Protein AF-A0AA41YZH2-F1 (afdb_monomer_lite)

Secondary structure (DSSP, 8-state):
-----PPPEEEEEETTEEEEE---S-S---TTHHHHHHHHHHHH-HHHHHHTT--

Organism: NCBI:txid2949735

Sequence (55 aa):
MVDTTVPRFDFPAVGRKKITAAFDGGRLTSDGGVMLLGVAEKRLGIADHLARLIP

InterPro domains:
  IPR025668 Transposase DDE domain [PF13701] (11-54)

Foldseek 3Di:
DDPPDFDKDWDDADVPHTDIDRPPPPDDDDPVVVRVVVVCCVVPVVVVVVVVVDD

pLDDT: mean 87.87, std 6.91, range [65.31, 96.62]

Radius of gyration: 14.72 Å; chains: 1; bounding box: 29×35×41 Å

Structure (mmCIF, N/CA/C/O backbone):
data_AF-A0AA41YZH2-F1
#
_entry.id   AF-A0AA41YZH2-F1
#
loop_
_atom_site.group_PDB
_atom_site.id
_atom_site.type_symbol
_atom_site.label_atom_id
_atom_site.label_alt_id
_atom_site.label_comp_id
_atom_site.label_asym_id
_atom_site.label_entity_id
_atom_site.label_seq_id
_atom_site.pdbx_PDB_ins_code
_atom_site.Cartn_x
_atom_site.Cartn_y
_atom_site.Cartn_z
_atom_site.occupancy
_atom_site.B_iso_or_equiv
_atom_site.auth_seq_id
_atom_site.auth_comp_id
_atom_site.auth_asym_id
_atom_site.auth_atom_id
_atom_site.pdbx_PDB_model_num
ATOM 1 N N . MET A 1 1 ? 14.732 -24.039 -12.444 1.00 65.31 1 MET A N 1
ATOM 2 C CA . MET A 1 1 ? 14.907 -22.654 -12.928 1.00 65.31 1 MET A CA 1
ATOM 3 C C . MET A 1 1 ? 13.790 -21.838 -12.300 1.00 65.31 1 MET A C 1
ATOM 5 O O . MET A 1 1 ? 12.643 -22.205 -12.508 1.00 65.31 1 MET A O 1
ATOM 9 N N . VAL A 1 2 ? 14.105 -20.883 -11.422 1.00 75.88 2 VAL A N 1
ATOM 10 C CA . VAL A 1 2 ? 13.087 -20.113 -10.681 1.00 75.88 2 VAL A CA 1
ATOM 11 C C . VAL A 1 2 ? 12.510 -19.054 -11.619 1.00 75.88 2 VAL A C 1
ATOM 13 O O . VAL A 1 2 ? 13.275 -18.402 -12.325 1.00 75.88 2 VAL A O 1
ATOM 16 N N . ASP A 1 3 ? 11.186 -18.923 -11.661 1.00 73.38 3 ASP A N 1
ATOM 17 C CA . ASP A 1 3 ? 10.524 -17.846 -12.396 1.00 73.38 3 ASP A CA 1
ATOM 18 C C . ASP A 1 3 ? 10.760 -16.522 -11.657 1.00 73.38 3 ASP A C 1
ATOM 20 O O . ASP A 1 3 ? 10.305 -16.340 -10.528 1.00 73.38 3 ASP A O 1
ATOM 24 N N . THR A 1 4 ? 11.522 -15.622 -12.279 1.00 72.56 4 THR A N 1
ATOM 25 C CA . THR A 1 4 ? 11.851 -14.293 -11.739 1.00 72.56 4 THR A CA 1
ATOM 26 C C . THR A 1 4 ? 10.872 -13.218 -12.224 1.00 72.56 4 THR A C 1
ATOM 28 O O . THR A 1 4 ? 11.161 -12.026 -12.114 1.00 72.56 4 THR A O 1
ATOM 31 N N . THR A 1 5 ? 9.735 -13.596 -12.814 1.00 77.62 5 THR A N 1
ATOM 32 C CA . THR A 1 5 ? 8.765 -12.628 -13.329 1.00 77.62 5 THR A CA 1
ATOM 33 C C . THR A 1 5 ? 8.127 -11.862 -12.180 1.00 77.62 5 THR A C 1
ATOM 35 O O . THR A 1 5 ? 7.348 -12.395 -11.392 1.00 77.62 5 THR A O 1
ATOM 38 N N . VAL A 1 6 ? 8.451 -10.575 -12.096 1.00 72.50 6 VAL A N 1
ATOM 39 C CA . VAL A 1 6 ? 7.901 -9.683 -11.082 1.00 72.50 6 VAL A CA 1
ATOM 40 C C . VAL A 1 6 ? 6.477 -9.264 -11.467 1.00 72.50 6 VAL A C 1
ATOM 42 O O . VAL A 1 6 ? 6.274 -8.748 -12.575 1.00 72.50 6 VAL A O 1
ATOM 45 N N . PRO A 1 7 ? 5.486 -9.414 -10.567 1.00 78.50 7 PRO A N 1
ATOM 46 C CA . PRO A 1 7 ? 4.138 -8.909 -10.790 1.00 78.50 7 PRO A CA 1
ATOM 47 C C . PRO A 1 7 ? 4.142 -7.393 -11.010 1.00 78.50 7 PRO A C 1
ATOM 49 O O . PRO A 1 7 ? 4.627 -6.628 -10.179 1.00 78.50 7 PRO A O 1
ATOM 52 N N . ARG A 1 8 ? 3.564 -6.940 -12.126 1.00 85.00 8 ARG A N 1
ATOM 53 C CA . ARG A 1 8 ? 3.331 -5.514 -12.381 1.00 85.00 8 ARG A CA 1
ATOM 54 C C . ARG A 1 8 ? 1.906 -5.143 -12.010 1.00 85.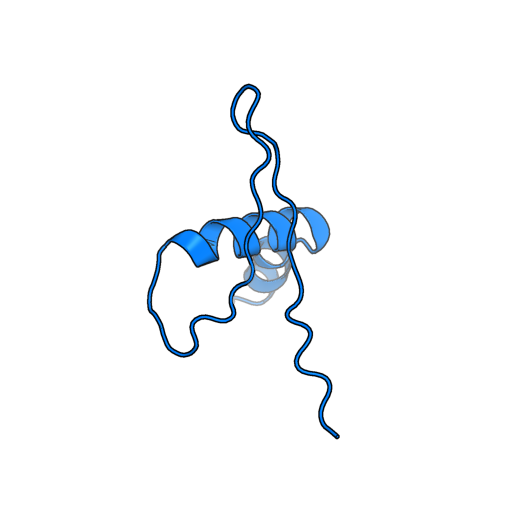00 8 ARG A C 1
ATOM 56 O O . ARG A 1 8 ? 0.955 -5.789 -12.442 1.00 85.00 8 ARG A O 1
ATOM 63 N N . PHE A 1 9 ? 1.772 -4.066 -11.251 1.00 87.25 9 PHE A N 1
ATOM 64 C CA . PHE A 1 9 ? 0.496 -3.512 -10.826 1.00 87.25 9 PHE A CA 1
ATOM 65 C C . PHE A 1 9 ? 0.191 -2.261 -11.638 1.00 87.25 9 PHE A C 1
ATOM 67 O O . PHE A 1 9 ? 0.965 -1.302 -11.616 1.00 87.25 9 PHE A O 1
ATOM 74 N N . ASP A 1 10 ? -0.936 -2.279 -12.344 1.00 89.81 10 ASP A N 1
ATOM 75 C CA . ASP A 1 10 ? -1.453 -1.116 -13.056 1.00 89.81 10 ASP A CA 1
ATOM 76 C C . ASP A 1 10 ? -2.242 -0.220 -12.089 1.00 89.81 10 ASP A C 1
ATOM 78 O O . ASP A 1 10 ? -3.111 -0.686 -11.348 1.00 89.81 10 ASP A O 1
ATOM 82 N N . PHE A 1 11 ? -1.960 1.080 -12.131 1.00 89.38 11 PHE A N 1
ATOM 83 C CA . PHE A 1 11 ? -2.688 2.105 -11.385 1.00 89.38 11 PHE A CA 1
ATOM 84 C C . PHE A 1 11 ? -3.480 3.000 -12.341 1.00 89.38 11 PHE A C 1
ATOM 86 O O . PHE A 1 11 ? -3.169 3.057 -13.538 1.00 89.38 11 PHE A O 1
ATOM 93 N N . PRO A 1 12 ? -4.491 3.734 -11.837 1.00 89.69 12 PRO A N 1
ATOM 94 C CA . PRO A 1 12 ? -5.138 4.778 -12.617 1.00 89.69 12 PRO A CA 1
ATOM 95 C C . PRO A 1 12 ? -4.106 5.726 -13.235 1.00 89.69 12 PRO A C 1
ATOM 97 O O . PRO A 1 12 ? -3.122 6.104 -12.595 1.00 89.69 12 PRO A O 1
ATOM 100 N N . ALA A 1 13 ? -4.332 6.098 -14.492 1.00 92.88 13 ALA A N 1
ATOM 101 C CA . ALA A 1 13 ? -3.460 7.031 -15.186 1.00 92.88 13 ALA A CA 1
ATOM 102 C C . ALA A 1 13 ? -3.472 8.405 -14.499 1.00 92.88 13 ALA A C 1
ATOM 104 O O . ALA A 1 13 ? -4.509 8.873 -14.028 1.00 92.88 13 ALA A O 1
ATOM 105 N N . VAL A 1 14 ? -2.321 9.078 -14.505 1.00 92.56 14 VAL A N 1
ATOM 106 C CA . VAL A 1 14 ? -2.208 10.478 -14.079 1.00 92.56 14 VAL A CA 1
ATOM 107 C C . VAL A 1 14 ? -2.131 11.335 -15.338 1.00 92.56 14 VAL A C 1
ATOM 109 O O . VAL A 1 14 ? -1.146 11.304 -16.083 1.00 92.56 14 VAL A O 1
ATOM 112 N N . GLY A 1 15 ? -3.216 12.053 -15.632 1.00 95.25 15 GLY A N 1
ATOM 113 C CA . GLY A 1 15 ? -3.393 12.718 -16.922 1.00 95.25 15 GLY A CA 1
ATOM 114 C C . GLY A 1 15 ? -3.368 11.702 -18.070 1.00 95.25 15 GLY A C 1
ATOM 115 O O . GLY A 1 15 ? -4.190 10.794 -18.118 1.00 95.25 15 GLY A O 1
ATOM 116 N N . ARG A 1 16 ? -2.406 11.837 -18.992 1.00 95.31 16 ARG A N 1
ATOM 117 C CA . ARG A 1 16 ? -2.215 10.917 -20.134 1.00 95.31 16 ARG A CA 1
ATOM 118 C C . ARG A 1 16 ? -1.102 9.880 -19.914 1.00 95.31 16 ARG A C 1
ATOM 120 O O . ARG A 1 16 ? -0.652 9.261 -20.873 1.00 95.31 16 ARG A O 1
ATOM 127 N N . LYS A 1 17 ? -0.603 9.720 -18.682 1.00 95.81 17 LYS A N 1
ATOM 128 C CA . LYS A 1 17 ? 0.522 8.824 -18.366 1.00 95.81 17 LYS A CA 1
ATOM 129 C C . LYS A 1 17 ? 0.036 7.563 -17.657 1.00 95.81 17 LYS A C 1
ATOM 131 O O . LYS A 1 17 ? -0.579 7.653 -16.595 1.00 95.81 17 LYS A O 1
ATOM 136 N N . LYS A 1 18 ? 0.353 6.394 -18.227 1.00 93.44 18 LYS A N 1
ATOM 137 C CA . LYS A 1 18 ? 0.152 5.097 -17.567 1.00 93.44 18 LYS A CA 1
ATOM 138 C C . LYS A 1 18 ? 1.131 4.972 -16.400 1.00 93.44 18 LYS A C 1
ATOM 140 O O . LYS A 1 18 ? 2.316 5.251 -16.568 1.00 93.44 18 LYS A O 1
ATOM 145 N N . ILE A 1 19 ? 0.628 4.541 -15.247 1.00 90.88 19 ILE A N 1
ATOM 146 C CA . ILE A 1 19 ? 1.425 4.316 -14.042 1.00 90.88 19 ILE A CA 1
ATOM 147 C C . ILE A 1 19 ? 1.423 2.823 -13.727 1.00 90.88 19 ILE A C 1
ATOM 149 O O . ILE A 1 19 ? 0.363 2.202 -13.647 1.00 90.88 19 ILE A O 1
ATOM 153 N N . THR A 1 20 ? 2.616 2.260 -13.551 1.00 90.19 20 THR A N 1
ATOM 154 C CA . THR A 1 20 ? 2.823 0.854 -13.188 1.00 90.19 20 THR A CA 1
ATOM 155 C C . THR A 1 20 ? 3.854 0.749 -12.075 1.00 90.19 20 THR A C 1
ATOM 157 O O . THR A 1 20 ? 4.831 1.497 -12.102 1.00 90.19 20 THR A O 1
ATOM 160 N N . ALA A 1 21 ? 3.697 -0.201 -11.156 1.00 88.75 21 ALA A N 1
ATOM 161 C CA . ALA A 1 21 ? 4.719 -0.513 -10.153 1.00 88.75 21 ALA A CA 1
ATOM 162 C C . ALA A 1 21 ? 5.046 -2.008 -10.134 1.00 88.75 21 ALA A C 1
ATOM 164 O O . ALA A 1 21 ? 4.178 -2.836 -10.399 1.00 88.75 21 ALA A O 1
ATOM 165 N N . ALA A 1 22 ? 6.299 -2.332 -9.822 1.00 87.44 22 ALA A N 1
ATOM 166 C CA . ALA A 1 22 ? 6.810 -3.702 -9.780 1.00 87.44 22 ALA A CA 1
ATOM 167 C C . ALA A 1 22 ? 7.041 -4.213 -8.339 1.00 87.44 22 ALA A C 1
ATOM 169 O O . ALA A 1 22 ? 6.977 -5.409 -8.102 1.00 87.44 22 ALA A O 1
ATOM 170 N N . PHE A 1 23 ? 7.236 -3.319 -7.356 1.00 83.88 23 PHE A N 1
ATOM 171 C CA . PHE A 1 23 ? 7.479 -3.664 -5.940 1.00 83.88 23 PHE A CA 1
ATOM 172 C C . PHE A 1 23 ? 8.547 -4.764 -5.720 1.00 83.88 23 PHE A C 1
ATOM 174 O O . PHE A 1 23 ? 8.473 -5.538 -4.772 1.00 83.88 23 PHE A O 1
ATOM 181 N N . ASP A 1 24 ? 9.568 -4.802 -6.576 1.00 84.56 24 ASP A N 1
ATOM 182 C CA . ASP A 1 24 ? 10.673 -5.774 -6.607 1.00 84.56 24 ASP A CA 1
ATOM 183 C C . ASP A 1 24 ? 12.006 -5.237 -6.085 1.00 84.56 24 ASP A C 1
ATOM 185 O O . ASP A 1 24 ? 13.002 -5.956 -6.070 1.00 84.56 24 ASP A O 1
ATOM 189 N N . GLY A 1 25 ? 12.045 -3.995 -5.604 1.00 81.94 25 GLY A N 1
ATOM 190 C CA . GLY A 1 25 ? 13.269 -3.367 -5.095 1.00 81.94 25 GLY A CA 1
ATOM 191 C C . GLY A 1 25 ? 13.851 -4.005 -3.822 1.00 81.94 25 GLY A C 1
ATOM 192 O O . GLY A 1 25 ? 14.840 -3.511 -3.286 1.00 81.94 25 GLY A O 1
ATOM 193 N N . GLY A 1 26 ? 13.252 -5.080 -3.306 1.00 84.44 26 GLY A N 1
ATOM 194 C CA . GLY A 1 26 ? 13.656 -5.724 -2.061 1.00 84.44 26 GLY A CA 1
ATOM 195 C C . GLY A 1 26 ? 13.221 -4.930 -0.828 1.00 84.44 26 GLY A C 1
ATOM 196 O O . GLY A 1 26 ? 12.125 -4.371 -0.780 1.00 84.44 26 GLY A O 1
ATOM 197 N N . ARG A 1 27 ? 14.067 -4.904 0.209 1.00 85.06 27 ARG A N 1
ATOM 198 C CA . ARG A 1 27 ? 13.747 -4.262 1.492 1.00 85.06 27 ARG A CA 1
ATOM 199 C C . ARG A 1 27 ? 14.005 -2.756 1.431 1.00 85.06 27 ARG A C 1
ATOM 201 O O . ARG A 1 27 ? 15.040 -2.274 1.880 1.00 85.06 27 ARG A O 1
ATOM 208 N N . LEU A 1 28 ? 13.038 -2.034 0.881 1.00 82.12 28 LEU A N 1
ATOM 209 C CA . LEU A 1 28 ? 13.009 -0.575 0.801 1.00 82.12 28 LEU A CA 1
ATOM 210 C C . LEU A 1 28 ? 11.796 -0.030 1.556 1.00 82.12 28 LEU A C 1
ATOM 212 O O . LEU A 1 28 ? 10.700 -0.580 1.463 1.00 82.12 28 LEU A O 1
ATOM 216 N N . THR A 1 29 ? 11.986 1.084 2.262 1.00 81.69 29 THR A N 1
ATOM 217 C CA . THR A 1 29 ? 10.881 1.854 2.844 1.00 81.69 29 THR A CA 1
ATOM 218 C C . THR A 1 29 ? 10.540 2.988 1.888 1.00 81.69 29 THR A C 1
ATOM 220 O O . THR A 1 29 ? 11.365 3.865 1.642 1.00 81.69 29 THR A O 1
ATOM 223 N N . SER A 1 30 ? 9.339 2.954 1.318 1.00 83.81 30 SER A N 1
ATOM 224 C CA . SER A 1 30 ? 8.832 3.979 0.407 1.00 83.81 30 SER A CA 1
ATOM 225 C C . SER A 1 30 ? 7.342 4.181 0.638 1.00 83.81 30 SER A C 1
ATOM 227 O O . SER A 1 30 ? 6.595 3.204 0.729 1.00 83.81 30 SER A O 1
ATOM 229 N N . ASP A 1 31 ? 6.896 5.438 0.624 1.00 87.50 31 ASP A N 1
ATOM 230 C CA . ASP A 1 31 ? 5.469 5.772 0.662 1.00 87.50 31 ASP A CA 1
ATOM 231 C C . ASP A 1 31 ? 4.719 5.240 -0.567 1.00 87.50 31 ASP A C 1
ATOM 233 O O . ASP A 1 31 ? 3.504 5.106 -0.530 1.00 87.50 31 ASP A O 1
ATOM 237 N N . GLY A 1 32 ? 5.408 4.839 -1.644 1.00 85.19 32 GLY A N 1
ATOM 238 C CA . GLY A 1 32 ? 4.773 4.219 -2.813 1.00 85.19 32 GLY A CA 1
ATOM 239 C C . GLY A 1 32 ? 3.952 2.963 -2.482 1.00 85.19 32 GLY A C 1
ATOM 240 O O . GLY A 1 32 ? 2.985 2.657 -3.183 1.00 85.19 32 GLY A O 1
ATOM 241 N N . GLY A 1 33 ? 4.267 2.271 -1.379 1.00 86.06 33 GLY A N 1
ATOM 242 C CA . GLY A 1 33 ? 3.475 1.143 -0.876 1.00 86.06 33 GLY A CA 1
ATOM 243 C C . GLY A 1 33 ? 2.027 1.513 -0.533 1.00 86.06 33 GLY A C 1
ATOM 244 O O . GLY A 1 33 ? 1.130 0.683 -0.702 1.00 86.06 33 GLY A O 1
ATOM 245 N N . VAL A 1 34 ? 1.761 2.769 -0.148 1.00 88.88 34 VAL A N 1
ATOM 246 C CA . VAL A 1 34 ? 0.402 3.223 0.191 1.00 88.88 34 VAL A CA 1
ATOM 247 C C . VAL A 1 34 ? -0.529 3.215 -1.023 1.00 88.88 34 VAL A C 1
ATOM 249 O O . VAL A 1 34 ? -1.730 3.010 -0.870 1.00 88.88 34 VAL A O 1
ATOM 252 N N . MET A 1 35 ? 0.005 3.364 -2.244 1.00 89.50 35 MET A N 1
ATOM 253 C CA . MET A 1 35 ? -0.798 3.271 -3.468 1.00 89.50 35 MET A CA 1
ATOM 254 C C . MET A 1 35 ? -1.322 1.850 -3.683 1.00 89.50 35 MET A C 1
ATOM 256 O O . MET A 1 35 ? -2.504 1.673 -3.983 1.00 89.50 35 MET A O 1
ATOM 260 N N . LEU A 1 36 ? -0.467 0.835 -3.505 1.00 89.31 36 LEU A N 1
ATOM 261 C CA . LEU A 1 36 ? -0.877 -0.570 -3.590 1.00 89.31 36 LEU A CA 1
ATOM 262 C C . LEU A 1 36 ? -1.885 -0.909 -2.492 1.00 89.31 36 LEU A C 1
ATOM 264 O O . LEU A 1 36 ? -2.909 -1.527 -2.782 1.00 89.31 36 LEU A O 1
ATOM 268 N N . LEU A 1 37 ? -1.630 -0.445 -1.264 1.00 90.12 37 LEU A N 1
ATOM 269 C CA . LEU A 1 37 ? -2.549 -0.624 -0.143 1.00 90.12 37 LEU A CA 1
ATOM 270 C C . LEU A 1 37 ? -3.920 -0.002 -0.437 1.00 90.12 37 LEU A C 1
ATOM 272 O O . LEU A 1 37 ? -4.934 -0.649 -0.215 1.00 90.12 37 LEU A O 1
ATOM 276 N N . GLY A 1 38 ? -3.969 1.198 -1.020 1.00 91.25 38 GLY A N 1
ATOM 277 C CA . GLY A 1 38 ? -5.226 1.839 -1.411 1.00 91.25 38 GLY A CA 1
ATOM 278 C C . GLY A 1 38 ? -6.004 1.076 -2.493 1.00 91.25 38 GLY A C 1
ATOM 279 O O . GLY A 1 38 ? -7.234 1.064 -2.476 1.00 91.25 38 GLY A O 1
ATOM 280 N N . VAL A 1 39 ? -5.319 0.414 -3.435 1.00 90.00 39 VAL A N 1
ATOM 281 C CA . VAL A 1 39 ? -5.975 -0.462 -4.428 1.00 90.00 39 VAL A CA 1
ATOM 282 C C . VAL A 1 39 ? -6.502 -1.737 -3.773 1.00 90.00 39 VAL A C 1
ATOM 284 O O . VAL A 1 39 ? -7.620 -2.155 -4.078 1.00 90.00 39 VAL A O 1
ATOM 287 N N . ALA A 1 40 ? -5.717 -2.347 -2.883 1.00 90.50 40 ALA A N 1
ATOM 288 C CA . ALA A 1 40 ? -6.138 -3.519 -2.126 1.00 90.50 40 ALA A CA 1
ATOM 289 C C . ALA A 1 40 ? -7.357 -3.197 -1.254 1.00 90.50 40 ALA A C 1
ATOM 291 O O . ALA A 1 40 ? -8.340 -3.931 -1.300 1.00 90.50 40 ALA A O 1
ATOM 292 N N . GLU A 1 41 ? -7.340 -2.058 -0.562 1.00 93.50 41 GLU A N 1
ATOM 293 C CA . GLU A 1 41 ? -8.441 -1.591 0.275 1.00 93.50 41 GLU A CA 1
ATOM 294 C C . GLU A 1 41 ? -9.743 -1.470 -0.515 1.00 93.50 41 GLU A C 1
ATOM 296 O O . GLU A 1 41 ? -10.746 -2.070 -0.149 1.00 93.50 41 GLU A O 1
ATOM 301 N N . LYS A 1 42 ? -9.723 -0.804 -1.674 1.00 90.81 42 LYS A N 1
ATOM 302 C CA . LYS A 1 42 ? -10.922 -0.665 -2.521 1.00 90.81 42 LYS A CA 1
ATOM 303 C C . LYS A 1 42 ? -11.506 -1.996 -2.998 1.00 90.81 42 LYS A C 1
ATOM 305 O O . LYS A 1 42 ? -12.677 -2.042 -3.361 1.00 90.81 42 LYS A O 1
ATOM 310 N N . ARG A 1 43 ? -10.689 -3.049 -3.081 1.00 91.06 43 ARG A N 1
ATOM 311 C CA . ARG A 1 43 ? -11.114 -4.378 -3.543 1.00 91.06 43 ARG A CA 1
ATOM 312 C C . ARG A 1 43 ? -11.556 -5.286 -2.404 1.00 91.06 43 ARG A C 1
ATOM 314 O O . ARG A 1 43 ? -12.428 -6.118 -2.617 1.00 91.06 43 ARG A O 1
ATOM 321 N N . LEU A 1 44 ? -10.911 -5.170 -1.249 1.00 94.31 44 LEU A N 1
ATOM 322 C CA . LEU A 1 44 ? -11.002 -6.149 -0.170 1.00 94.31 44 LEU A CA 1
ATOM 323 C C . LEU A 1 44 ? -11.658 -5.587 1.099 1.00 94.31 44 LEU A C 1
ATOM 325 O O . LEU A 1 44 ?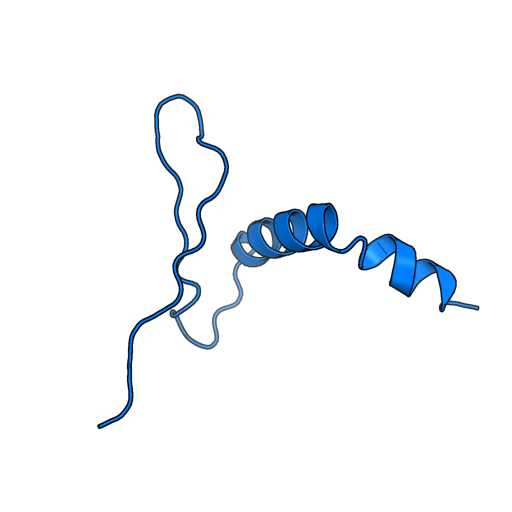 -12.092 -6.378 1.929 1.00 94.31 44 LEU A O 1
ATOM 329 N N . GLY A 1 45 ? -11.745 -4.262 1.254 1.00 95.25 45 GLY A N 1
ATOM 330 C CA . GLY A 1 45 ? -12.296 -3.610 2.447 1.00 95.25 45 GLY A CA 1
ATOM 331 C C . GLY A 1 45 ? -11.541 -3.989 3.721 1.00 95.25 45 GLY A C 1
ATOM 332 O O . GLY A 1 45 ? -12.158 -4.277 4.746 1.00 95.25 45 GLY A O 1
ATOM 333 N N . ILE A 1 46 ? -10.210 -4.102 3.638 1.00 93.31 46 ILE A N 1
ATOM 334 C CA . ILE A 1 46 ? -9.380 -4.659 4.712 1.00 93.31 46 ILE A CA 1
ATOM 335 C C . ILE A 1 46 ? -9.447 -3.766 5.947 1.00 93.31 46 ILE A C 1
ATOM 337 O O . ILE A 1 46 ? -9.577 -4.284 7.051 1.00 93.31 46 ILE A O 1
ATOM 341 N N . ALA A 1 47 ? -9.385 -2.446 5.784 1.00 92.75 47 ALA A N 1
ATOM 342 C CA . ALA A 1 47 ? -9.438 -1.497 6.884 1.00 92.75 47 ALA A CA 1
ATOM 343 C C . ALA A 1 47 ? -10.759 -1.618 7.650 1.00 92.75 47 ALA A C 1
ATOM 345 O O . ALA A 1 47 ? -10.735 -1.787 8.867 1.00 92.75 47 ALA A O 1
ATOM 346 N N . ASP A 1 48 ? -11.892 -1.631 6.944 1.00 94.19 48 ASP A N 1
ATOM 347 C CA . ASP A 1 48 ? -13.213 -1.807 7.559 1.00 94.19 48 ASP A CA 1
ATOM 348 C C . ASP A 1 48 ? -13.357 -3.175 8.238 1.00 94.19 48 ASP A C 1
ATOM 350 O O . ASP A 1 48 ? -13.954 -3.283 9.312 1.00 94.19 48 ASP A O 1
ATOM 354 N N . HIS A 1 49 ? -12.814 -4.234 7.632 1.00 94.19 49 HIS A N 1
ATOM 355 C CA . HIS A 1 49 ? -12.828 -5.571 8.220 1.00 94.19 49 HIS A CA 1
ATOM 356 C C . HIS A 1 49 ? -12.009 -5.622 9.513 1.00 94.19 49 HIS A C 1
ATOM 358 O O . HIS A 1 49 ? -12.487 -6.123 10.527 1.00 94.19 49 HIS A O 1
ATOM 364 N N . LEU A 1 50 ? -10.788 -5.082 9.491 1.00 94.75 50 LEU A N 1
ATOM 365 C CA . LEU A 1 50 ? -9.900 -5.046 10.649 1.00 94.75 50 LEU A CA 1
ATOM 366 C C . LEU A 1 50 ? -10.453 -4.152 11.759 1.00 94.75 50 LEU A C 1
ATOM 368 O O . LEU A 1 50 ? -10.385 -4.532 12.924 1.00 94.75 50 LEU A O 1
ATOM 372 N N . ALA A 1 51 ? -11.042 -3.005 11.416 1.00 96.06 51 ALA A N 1
ATOM 373 C CA . ALA A 1 51 ? -11.629 -2.083 12.385 1.00 96.06 51 ALA A CA 1
ATOM 374 C C . ALA A 1 51 ? -12.725 -2.749 13.231 1.00 96.06 51 ALA A C 1
ATOM 376 O O . ALA A 1 51 ? -12.818 -2.489 14.425 1.00 96.06 51 ALA A O 1
ATOM 377 N N . ARG A 1 52 ? -13.509 -3.665 12.646 1.00 96.62 52 ARG A N 1
ATOM 378 C CA . ARG A 1 52 ? -14.542 -4.436 13.366 1.00 96.62 52 ARG A CA 1
ATOM 379 C C . ARG A 1 52 ? -13.983 -5.425 14.393 1.00 96.62 52 ARG A C 1
ATOM 381 O O . ARG A 1 52 ? -14.753 -5.941 15.195 1.00 96.62 52 ARG A O 1
ATOM 388 N N . LEU A 1 53 ? -12.687 -5.731 14.339 1.00 96.12 53 LEU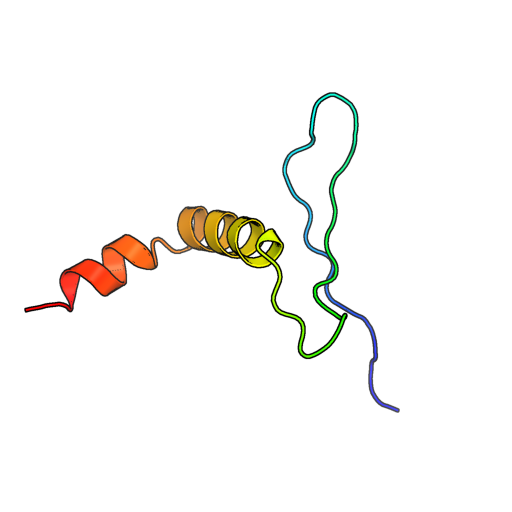 A N 1
ATOM 389 C CA . LEU A 1 53 ? -12.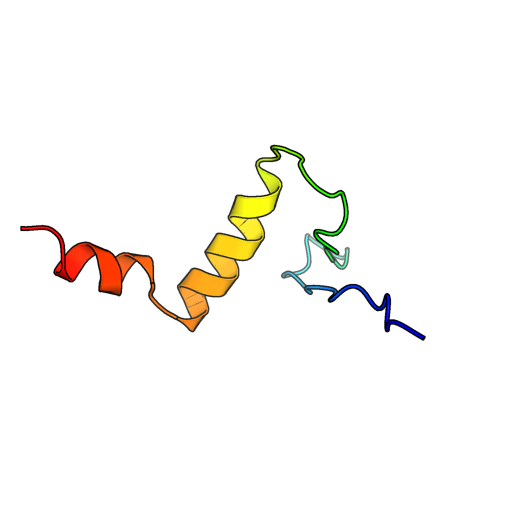016 -6.670 15.243 1.00 96.12 53 LEU A CA 1
ATOM 390 C C . LEU A 1 53 ? -11.295 -5.969 16.402 1.00 96.12 53 LEU A C 1
ATOM 392 O O . LEU A 1 53 ? -10.739 -6.649 17.264 1.00 96.12 53 LEU A O 1
ATOM 396 N N . ILE A 1 54 ? -11.275 -4.635 16.420 1.00 92.94 54 ILE A N 1
ATOM 397 C CA . ILE A 1 54 ? -10.688 -3.847 17.506 1.00 92.94 54 ILE A CA 1
ATOM 398 C C . ILE A 1 54 ? -11.766 -3.664 18.594 1.00 92.94 54 ILE A C 1
ATOM 400 O O . ILE A 1 54 ? -12.839 -3.160 18.255 1.00 92.94 54 ILE A O 1
A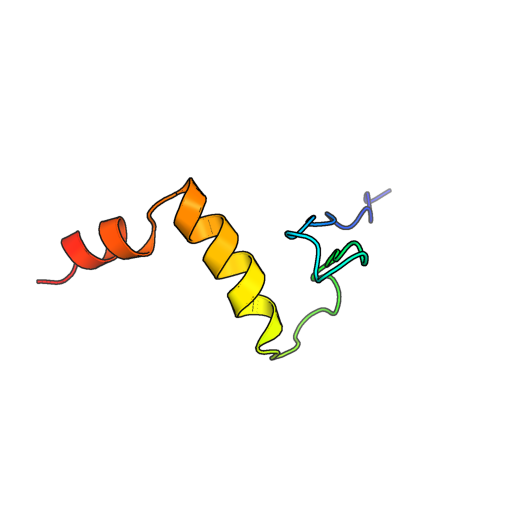TOM 404 N N . PRO A 1 55 ? -11.522 -4.097 19.852 1.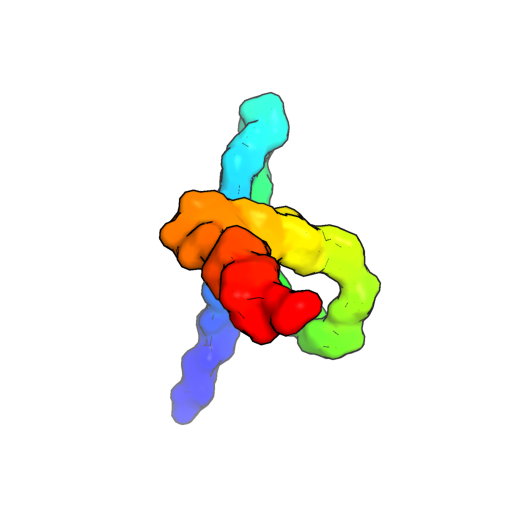00 81.88 55 PRO A N 1
ATOM 405 C CA . PRO A 1 55 ? -12.472 -3.960 20.962 1.00 81.88 55 PRO A CA 1
ATOM 406 C C . PRO A 1 55 ? -12.813 -2.514 21.330 1.00 81.88 55 PRO A C 1
ATOM 408 O O . PRO A 1 55 ? -11.914 -1.647 21.222 1.00 81.88 55 PRO A O 1
#